Protein AF-A0A7S1GBG9-F1 (afdb_monomer)

Nearest PDB structures (foldseek):
  8snb-assembly1_8U  TM=2.883E-01  e=5.749E+00  Strongylocentrotus purpuratus

Radius of gyration: 25.0 Å; Cα contacts (8 Å, |Δi|>4): 68; chains: 1; bounding box: 70×41×66 Å

Structure (mmCIF, N/CA/C/O backbone):
data_AF-A0A7S1GBG9-F1
#
_entry.id   AF-A0A7S1GBG9-F1
#
loop_
_atom_site.group_PDB
_atom_site.id
_atom_site.type_symbol
_atom_site.label_atom_id
_atom_site.label_alt_id
_atom_site.label_comp_id
_atom_site.label_asym_id
_atom_site.label_entity_id
_atom_site.label_seq_id
_atom_site.pdbx_PDB_ins_code
_atom_site.Cartn_x
_atom_site.Cartn_y
_atom_site.Cartn_z
_atom_site.occupancy
_atom_site.B_iso_or_equiv
_atom_site.auth_seq_id
_atom_site.auth_comp_id
_atom_site.auth_asym_id
_atom_site.auth_atom_id
_atom_site.pdbx_PDB_model_num
ATOM 1 N N . MET A 1 1 ? 3.904 -5.678 -9.400 1.00 55.97 1 MET A N 1
ATOM 2 C CA . MET A 1 1 ? 4.725 -4.474 -9.114 1.00 55.97 1 MET A CA 1
ATOM 3 C C . MET A 1 1 ? 6.225 -4.699 -9.268 1.00 55.97 1 MET A C 1
ATOM 5 O O . MET A 1 1 ? 6.812 -4.024 -10.099 1.00 55.97 1 MET A O 1
ATOM 9 N N . SER A 1 2 ? 6.855 -5.637 -8.547 1.00 59.44 2 SER A N 1
ATOM 10 C CA . SER A 1 2 ? 8.322 -5.828 -8.600 1.00 59.44 2 SER A CA 1
ATOM 11 C C . SER A 1 2 ? 8.871 -6.060 -10.012 1.00 59.44 2 SER A C 1
ATOM 13 O O . SER A 1 2 ? 9.870 -5.456 -10.376 1.00 59.44 2 SER A O 1
ATOM 15 N N . LEU A 1 3 ? 8.159 -6.830 -10.841 1.00 61.12 3 LEU A N 1
ATOM 16 C CA . LEU A 1 3 ? 8.543 -7.060 -12.235 1.00 61.12 3 LEU A CA 1
ATOM 17 C C . LEU A 1 3 ? 8.530 -5.773 -13.079 1.00 61.12 3 LEU A C 1
ATOM 19 O O . LEU A 1 3 ? 9.387 -5.604 -13.934 1.00 61.12 3 LEU A O 1
ATOM 23 N N . ALA A 1 4 ? 7.593 -4.853 -12.827 1.00 59.84 4 ALA A N 1
ATOM 24 C CA . ALA A 1 4 ? 7.515 -3.586 -13.557 1.00 59.84 4 ALA A CA 1
ATOM 25 C C . ALA A 1 4 ? 8.636 -2.615 -13.170 1.00 59.84 4 ALA A C 1
ATOM 27 O O . ALA A 1 4 ? 9.129 -1.884 -14.025 1.00 59.84 4 ALA A O 1
ATOM 28 N N . LEU A 1 5 ? 9.082 -2.669 -11.910 1.00 57.78 5 LEU A N 1
ATOM 29 C CA . LEU A 1 5 ? 10.268 -1.960 -11.429 1.00 57.78 5 LEU A CA 1
ATOM 30 C C . LEU A 1 5 ? 11.561 -2.547 -12.013 1.00 57.78 5 LEU A C 1
ATOM 32 O O . LEU A 1 5 ? 12.445 -1.796 -12.406 1.00 57.78 5 LEU A O 1
ATOM 36 N N . GLU A 1 6 ? 11.668 -3.876 -12.089 1.00 59.53 6 GLU A N 1
ATOM 37 C CA . GLU A 1 6 ? 12.853 -4.566 -12.619 1.00 59.53 6 GLU A CA 1
ATOM 38 C C . GLU A 1 6 ? 12.999 -4.453 -14.143 1.00 59.53 6 GLU A C 1
ATOM 40 O O . GLU A 1 6 ? 14.116 -4.522 -14.649 1.00 59.53 6 GLU A O 1
ATOM 45 N N . GLN A 1 7 ? 11.888 -4.294 -14.865 1.00 57.00 7 GLN A N 1
ATOM 46 C CA . GLN A 1 7 ? 11.845 -4.182 -16.329 1.00 57.00 7 GLN A CA 1
ATOM 47 C C . GLN A 1 7 ? 11.770 -2.725 -16.822 1.00 57.00 7 GLN A C 1
ATOM 49 O O . GLN A 1 7 ? 11.640 -2.504 -18.022 1.00 57.00 7 GLN A O 1
ATOM 54 N N . GLU A 1 8 ? 11.805 -1.739 -15.916 1.00 60.59 8 GLU A N 1
ATOM 55 C CA . GLU A 1 8 ? 11.672 -0.308 -16.237 1.00 60.59 8 GLU A CA 1
ATOM 56 C C . GLU A 1 8 ? 10.458 0.010 -17.131 1.00 60.59 8 GLU A C 1
ATOM 58 O O . GLU A 1 8 ? 10.522 0.891 -17.991 1.00 60.59 8 GLU A O 1
ATOM 63 N N . PHE A 1 9 ? 9.323 -0.675 -16.934 1.00 57.19 9 PHE A N 1
ATOM 64 C CA . PHE A 1 9 ? 8.139 -0.478 -17.787 1.00 57.19 9 PHE A CA 1
ATOM 65 C C . PHE A 1 9 ? 7.585 0.966 -17.735 1.00 57.19 9 PHE A C 1
ATOM 67 O O . PHE A 1 9 ? 6.828 1.362 -18.616 1.00 57.19 9 PHE A O 1
ATOM 74 N N . GLY A 1 10 ? 8.018 1.789 -16.769 1.00 56.53 10 GLY A N 1
ATOM 75 C CA . GLY A 1 10 ? 7.712 3.221 -16.663 1.00 56.53 10 GLY A CA 1
ATOM 76 C C . GLY A 1 10 ? 8.825 4.184 -17.123 1.00 56.53 10 GLY A C 1
ATOM 77 O O . GLY A 1 10 ? 8.682 5.393 -16.903 1.00 56.53 10 GLY A O 1
ATOM 78 N N . GLY A 1 11 ? 9.917 3.687 -17.726 1.00 59.91 11 GLY A N 1
ATOM 79 C CA . GLY A 1 11 ? 11.101 4.458 -18.138 1.00 59.91 11 GLY A CA 1
ATOM 80 C C . GLY A 1 11 ? 12.110 4.737 -17.002 1.00 59.91 11 GLY A C 1
ATOM 81 O O . GLY A 1 11 ? 11.975 4.189 -15.908 1.00 59.91 11 GLY A O 1
ATOM 82 N N . PRO A 1 12 ? 13.101 5.631 -17.189 1.00 58.69 12 PRO A N 1
ATOM 83 C CA . PRO A 1 12 ? 14.163 5.892 -16.199 1.00 58.69 12 PRO A CA 1
ATOM 84 C C . PRO A 1 12 ? 13.669 6.465 -14.852 1.00 58.69 12 PRO A C 1
ATOM 86 O O . PRO A 1 12 ? 14.442 6.589 -13.905 1.00 58.69 12 PRO A O 1
ATOM 89 N N . SER A 1 13 ? 12.379 6.802 -14.737 1.00 62.03 13 SER A N 1
ATOM 90 C CA . SER A 1 13 ? 11.735 7.306 -13.513 1.00 62.03 13 SER A CA 1
ATOM 91 C C . SER A 1 13 ? 10.799 6.289 -12.844 1.00 62.03 13 SER A C 1
ATOM 93 O O . SER A 1 13 ? 10.025 6.659 -11.964 1.00 62.03 13 SER A O 1
ATOM 95 N N . THR A 1 14 ? 10.859 5.010 -13.231 1.00 68.19 14 THR A N 1
ATOM 96 C CA . THR A 1 14 ? 9.999 3.929 -12.702 1.00 68.19 14 THR A CA 1
ATOM 97 C C . THR A 1 14 ? 10.066 3.817 -11.168 1.00 68.19 14 THR A C 1
ATOM 99 O O . THR A 1 14 ? 9.046 3.587 -10.525 1.00 68.19 14 THR A O 1
ATOM 102 N N . ALA A 1 15 ? 11.237 4.054 -10.561 1.00 70.19 15 ALA A N 1
ATOM 103 C CA . ALA A 1 15 ? 11.396 4.063 -9.103 1.00 70.19 15 ALA A CA 1
ATOM 104 C C . ALA A 1 15 ? 10.677 5.247 -8.427 1.00 70.19 15 ALA A C 1
ATOM 106 O O . ALA A 1 15 ? 9.966 5.045 -7.449 1.00 70.19 15 ALA A O 1
ATOM 107 N N . ALA A 1 16 ? 10.794 6.457 -8.983 1.00 73.56 16 ALA A N 1
ATOM 108 C CA . ALA A 1 16 ? 10.135 7.651 -8.446 1.00 73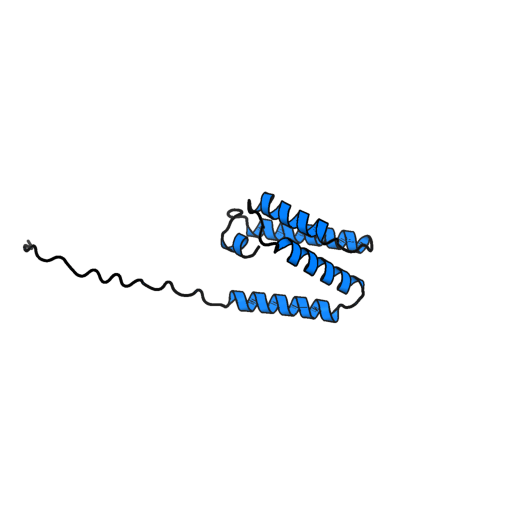.56 16 ALA A CA 1
ATOM 1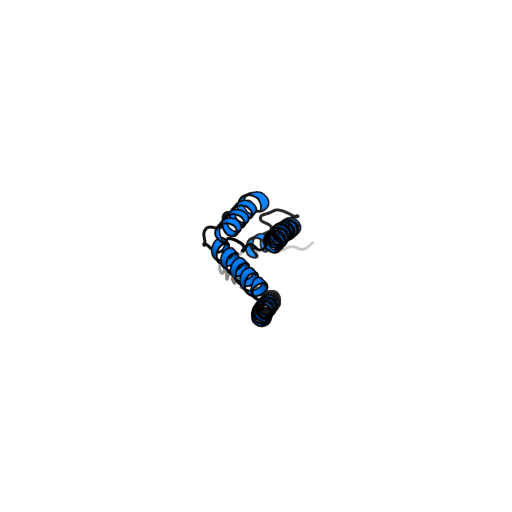09 C C . ALA A 1 16 ? 8.603 7.571 -8.570 1.00 73.56 16 ALA A C 1
ATOM 111 O O . ALA A 1 16 ? 7.884 7.979 -7.666 1.00 73.56 16 ALA A O 1
ATOM 112 N N . LYS A 1 17 ? 8.100 6.985 -9.664 1.00 73.81 17 LYS A N 1
ATOM 113 C CA . LYS A 1 17 ? 6.665 6.711 -9.849 1.00 73.81 17 LYS A CA 1
ATOM 114 C C . LYS A 1 17 ? 6.131 5.731 -8.806 1.00 73.81 17 LYS A C 1
ATOM 116 O O . LYS A 1 17 ? 5.031 5.905 -8.301 1.00 73.81 17 LYS A O 1
ATOM 121 N N . TYR A 1 18 ? 6.919 4.715 -8.458 1.00 74.88 18 TYR A N 1
ATOM 122 C CA . TYR A 1 18 ? 6.550 3.782 -7.397 1.00 74.88 18 TYR A CA 1
ATOM 123 C C . TYR A 1 18 ? 6.537 4.448 -6.016 1.00 74.88 18 TYR A C 1
ATOM 125 O O . TYR A 1 18 ? 5.623 4.187 -5.242 1.00 74.88 18 TYR A O 1
ATOM 133 N N . GLU A 1 19 ? 7.508 5.310 -5.703 1.00 77.81 19 GLU A N 1
ATOM 134 C CA . GLU A 1 19 ? 7.490 6.072 -4.445 1.00 77.81 19 GLU A CA 1
ATOM 135 C C . GLU A 1 19 ? 6.263 6.986 -4.364 1.00 77.81 19 GLU A C 1
ATOM 137 O O . GLU A 1 19 ? 5.550 6.940 -3.367 1.00 77.81 19 GLU A O 1
ATOM 142 N N . HIS A 1 20 ? 5.940 7.704 -5.444 1.00 79.88 20 HIS A N 1
ATOM 143 C CA . HIS A 1 20 ? 4.735 8.536 -5.514 1.00 79.88 20 HIS A CA 1
ATOM 144 C C . HIS A 1 20 ? 3.450 7.724 -5.304 1.00 79.88 20 HIS A C 1
ATOM 146 O O . HIS A 1 20 ? 2.566 8.133 -4.559 1.00 79.88 20 HIS A O 1
ATOM 152 N N . LEU A 1 21 ? 3.362 6.538 -5.912 1.00 82.75 21 LEU A N 1
ATOM 153 C CA . LEU A 1 21 ? 2.223 5.639 -5.734 1.00 82.75 21 LEU A CA 1
ATOM 154 C C . LEU A 1 21 ? 2.045 5.211 -4.270 1.00 82.75 21 LEU A C 1
ATOM 156 O O . LEU A 1 21 ? 0.923 5.102 -3.773 1.00 82.75 21 LEU A O 1
ATOM 160 N N . VAL A 1 22 ? 3.156 4.941 -3.581 1.00 83.31 22 VAL A N 1
ATOM 161 C CA . VAL A 1 22 ? 3.145 4.588 -2.159 1.00 83.31 22 VAL A CA 1
ATOM 162 C C . VAL A 1 22 ? 2.739 5.792 -1.310 1.00 83.31 22 VAL A C 1
ATOM 164 O O . VAL A 1 22 ? 1.926 5.624 -0.402 1.00 83.31 22 VAL A O 1
ATOM 167 N N . ASP A 1 23 ? 3.244 6.986 -1.612 1.00 83.56 23 ASP A N 1
ATOM 168 C CA . ASP A 1 23 ? 2.896 8.215 -0.891 1.00 83.56 23 ASP A CA 1
ATOM 169 C C . ASP A 1 23 ? 1.402 8.551 -1.018 1.00 83.56 23 ASP A C 1
ATOM 171 O O . ASP A 1 23 ? 0.748 8.808 -0.006 1.00 83.56 23 ASP A O 1
ATOM 175 N N . ASP A 1 24 ? 0.827 8.456 -2.219 1.00 84.75 24 ASP A N 1
ATOM 176 C CA . ASP A 1 24 ? -0.610 8.670 -2.445 1.00 84.75 24 ASP A CA 1
ATOM 177 C C . ASP A 1 24 ? -1.466 7.646 -1.685 1.00 84.75 24 ASP A C 1
ATOM 179 O O . ASP A 1 24 ? -2.489 7.980 -1.077 1.00 84.75 24 ASP A O 1
ATOM 183 N N . MET A 1 25 ? -1.025 6.385 -1.660 1.00 85.19 25 MET A N 1
ATOM 184 C CA . MET A 1 25 ? -1.690 5.339 -0.888 1.00 85.19 25 MET A CA 1
ATOM 185 C C . MET A 1 25 ? -1.636 5.636 0.617 1.00 85.19 25 MET A C 1
ATOM 187 O O . MET A 1 25 ? -2.643 5.487 1.312 1.00 85.19 25 MET A O 1
ATOM 191 N N . LEU A 1 26 ? -0.482 6.067 1.132 1.00 84.06 26 LEU A N 1
ATOM 192 C CA . LEU A 1 26 ? -0.313 6.445 2.537 1.00 84.06 26 LEU A CA 1
ATOM 193 C C . LEU A 1 26 ? -1.167 7.660 2.903 1.00 84.06 26 LEU A C 1
ATOM 195 O O . LEU A 1 26 ? -1.772 7.667 3.976 1.00 84.06 26 LEU A O 1
ATOM 199 N N . LEU A 1 27 ? -1.274 8.644 2.010 1.00 86.50 27 LEU A N 1
ATOM 200 C CA . LEU A 1 27 ? -2.145 9.799 2.197 1.00 86.50 27 LEU A CA 1
ATOM 201 C C . LEU A 1 27 ? -3.613 9.369 2.311 1.00 86.50 27 LEU A C 1
ATOM 203 O O . LEU A 1 27 ? -4.308 9.786 3.237 1.00 86.50 27 LEU A O 1
ATOM 207 N N . ASN A 1 28 ? -4.079 8.473 1.435 1.00 83.88 28 ASN A N 1
ATOM 208 C CA . ASN A 1 28 ? -5.432 7.921 1.530 1.00 83.88 28 ASN A CA 1
ATOM 209 C C . ASN A 1 28 ? -5.643 7.162 2.854 1.00 83.88 28 ASN A C 1
ATOM 211 O O . ASN A 1 28 ? -6.671 7.336 3.508 1.00 83.88 28 ASN A O 1
ATOM 215 N N . CYS A 1 29 ? -4.665 6.364 3.295 1.00 82.44 29 CYS A N 1
ATOM 216 C CA . CYS A 1 29 ? -4.712 5.703 4.601 1.00 82.44 29 CYS A CA 1
ATOM 217 C C . CYS A 1 29 ? -4.879 6.714 5.748 1.00 82.44 29 CYS A C 1
ATOM 219 O O . CYS A 1 29 ? -5.765 6.536 6.587 1.00 82.44 29 CYS A O 1
ATOM 221 N N . ASP A 1 30 ? -4.067 7.773 5.778 1.00 82.31 30 ASP A N 1
ATOM 222 C CA . ASP A 1 30 ? -4.118 8.799 6.827 1.00 82.31 30 ASP A CA 1
ATOM 223 C C . ASP A 1 30 ? -5.467 9.533 6.836 1.00 82.31 30 ASP A C 1
ATOM 225 O O . ASP A 1 30 ? -6.104 9.697 7.881 1.00 82.31 30 ASP A O 1
ATOM 229 N N . GLU A 1 31 ? -5.992 9.871 5.657 1.00 85.38 31 GLU A N 1
ATOM 230 C CA . GLU A 1 31 ? -7.311 10.482 5.538 1.00 85.38 31 GLU A CA 1
ATOM 231 C C . GLU A 1 31 ? -8.441 9.584 6.053 1.00 85.38 31 GLU A C 1
ATOM 233 O O . GLU A 1 31 ? -9.342 10.060 6.757 1.00 85.38 31 GLU A O 1
ATOM 238 N N . GLN A 1 32 ? -8.445 8.296 5.689 1.00 84.25 32 GLN A N 1
ATOM 239 C CA . GLN A 1 32 ? -9.466 7.364 6.177 1.00 84.25 32 GLN A CA 1
ATOM 240 C C . GLN A 1 32 ? -9.336 7.149 7.685 1.00 84.25 32 GLN A C 1
ATOM 242 O O . GLN A 1 32 ? -10.352 7.086 8.386 1.00 84.25 32 GLN A O 1
ATOM 247 N N . TRP A 1 33 ? -8.107 7.129 8.202 1.00 83.12 33 TRP A N 1
ATOM 248 C CA . TRP A 1 33 ? -7.831 7.001 9.627 1.00 83.12 33 TRP A CA 1
ATOM 249 C C . TRP A 1 33 ? -8.381 8.192 10.411 1.00 83.12 33 TRP A C 1
ATOM 251 O O . TRP A 1 33 ? -9.132 8.015 11.375 1.00 83.12 33 TRP A O 1
ATOM 261 N N . ALA A 1 34 ? -8.106 9.414 9.948 1.00 82.69 34 ALA A N 1
ATOM 262 C CA . ALA A 1 34 ? -8.648 10.642 10.527 1.00 82.69 34 ALA A CA 1
ATOM 263 C C . ALA A 1 34 ? -10.188 10.657 10.512 1.00 82.69 34 ALA A C 1
ATOM 265 O O . ALA A 1 34 ? -10.829 11.130 11.455 1.00 82.69 34 ALA A O 1
ATOM 266 N N . LYS A 1 35 ? -10.796 10.078 9.468 1.00 86.69 35 LYS A N 1
ATOM 267 C CA . LYS A 1 35 ? -12.253 9.924 9.318 1.00 86.69 35 LYS A CA 1
ATOM 268 C C . LYS A 1 35 ? -12.828 8.734 10.109 1.00 86.69 35 LYS A C 1
ATOM 270 O O . LYS A 1 35 ? -14.046 8.558 10.097 1.00 86.69 35 LYS A O 1
ATOM 275 N N . LYS A 1 36 ? -11.996 7.934 10.796 1.00 82.62 36 LYS A N 1
ATOM 276 C CA . LYS A 1 36 ? -12.361 6.665 11.465 1.00 82.62 36 LYS A CA 1
ATOM 277 C C . LYS A 1 36 ? -13.098 5.691 10.539 1.00 82.62 36 LYS A C 1
ATOM 279 O O . LYS A 1 36 ? -14.044 5.017 10.949 1.00 82.62 36 LYS A O 1
ATOM 284 N N . LYS A 1 37 ? -12.693 5.655 9.273 1.00 84.44 37 LYS A N 1
ATOM 285 C CA . LYS A 1 37 ? -13.237 4.764 8.248 1.00 84.44 37 LYS A CA 1
ATOM 286 C C . LYS A 1 37 ? -12.230 3.673 7.930 1.00 84.44 37 LYS A C 1
ATOM 288 O O . LYS A 1 37 ? -11.030 3.893 8.011 1.00 84.44 37 LYS A O 1
ATOM 293 N N . LEU A 1 38 ? -12.734 2.506 7.544 1.00 84.38 38 LEU A N 1
ATOM 294 C CA . LEU A 1 38 ? -11.907 1.432 7.007 1.00 84.38 38 LEU A CA 1
ATOM 295 C C . LEU A 1 38 ? -11.628 1.682 5.525 1.00 84.38 38 LEU A C 1
ATOM 297 O O . LEU A 1 38 ? -12.512 2.136 4.792 1.00 84.38 38 LEU A O 1
ATOM 301 N N . LEU A 1 39 ? -10.423 1.327 5.085 1.00 87.06 39 LEU A N 1
ATOM 302 C CA . LEU A 1 39 ? -10.096 1.258 3.664 1.00 87.06 39 LEU A CA 1
ATOM 303 C C . LEU A 1 39 ? -10.980 0.213 2.981 1.00 87.06 39 LEU A C 1
ATOM 305 O O . LEU A 1 39 ? -11.125 -0.904 3.478 1.00 87.06 39 LEU A O 1
ATOM 309 N N . GLN A 1 40 ? -11.573 0.589 1.851 1.00 88.06 40 GLN A N 1
ATOM 310 C CA . GLN A 1 40 ? -12.328 -0.337 1.013 1.00 88.06 40 GLN A CA 1
ATOM 311 C C . GLN A 1 40 ? -11.363 -1.003 0.019 1.00 88.06 40 GLN A C 1
ATOM 313 O O . GLN A 1 40 ? -10.699 -0.280 -0.732 1.00 88.06 40 GLN A O 1
ATOM 318 N N . PRO A 1 41 ? -11.255 -2.346 0.009 1.00 86.12 41 PRO A N 1
ATOM 319 C CA . PRO A 1 41 ? -10.387 -3.073 -0.918 1.00 86.12 41 PRO A CA 1
ATOM 320 C C . PRO A 1 41 ? -10.685 -2.759 -2.386 1.00 86.12 41 PRO A C 1
ATOM 322 O O . PRO A 1 41 ? -9.762 -2.650 -3.180 1.00 86.12 41 PRO A O 1
ATOM 325 N N . GLU A 1 42 ? -11.955 -2.562 -2.738 1.00 87.69 42 GLU A N 1
ATOM 326 C CA . GLU A 1 42 ? -12.415 -2.234 -4.090 1.00 87.69 42 GLU A CA 1
ATOM 327 C C . GLU A 1 42 ? -11.829 -0.912 -4.581 1.00 87.69 42 GLU A C 1
ATOM 329 O O . GLU A 1 42 ? -11.277 -0.846 -5.674 1.00 87.69 42 GLU A O 1
ATOM 334 N N . SER A 1 43 ? -11.863 0.125 -3.743 1.00 86.50 43 SER A N 1
ATOM 335 C CA . SER A 1 43 ? -11.286 1.426 -4.094 1.00 86.50 43 SER A CA 1
ATOM 336 C C . SER A 1 43 ? -9.761 1.375 -4.213 1.00 86.50 43 SER A C 1
ATOM 338 O O . SER A 1 43 ? -9.186 2.085 -5.032 1.00 86.50 43 SER A O 1
ATOM 340 N N . LEU A 1 44 ? -9.097 0.543 -3.405 1.00 86.38 44 LEU A N 1
ATOM 341 C CA . LEU A 1 44 ? -7.649 0.334 -3.498 1.00 86.38 44 LEU A CA 1
ATOM 342 C C . LEU A 1 44 ? -7.260 -0.472 -4.744 1.00 86.38 44 LEU A C 1
ATOM 344 O O . LEU A 1 44 ? -6.238 -0.182 -5.359 1.00 86.38 44 LEU A O 1
ATOM 348 N N . ASP A 1 45 ? -8.055 -1.470 -5.124 1.00 86.94 45 ASP A N 1
ATOM 349 C CA . ASP A 1 45 ? -7.826 -2.273 -6.327 1.00 86.94 45 ASP A CA 1
ATOM 350 C C . ASP A 1 45 ? -7.976 -1.432 -7.600 1.00 86.94 45 ASP A C 1
ATOM 352 O O . ASP A 1 45 ? -7.092 -1.457 -8.456 1.00 86.94 45 ASP A O 1
ATOM 356 N N . GLU A 1 46 ? -9.034 -0.618 -7.686 1.00 87.88 46 GLU A N 1
ATOM 357 C CA . GLU A 1 46 ? -9.219 0.349 -8.776 1.00 87.88 46 GLU A CA 1
ATOM 358 C C . GLU A 1 46 ? -8.044 1.331 -8.861 1.00 87.88 46 GLU A C 1
ATOM 360 O O . GLU A 1 46 ? -7.480 1.513 -9.939 1.00 87.88 46 GLU A O 1
ATOM 365 N N . PHE A 1 47 ? -7.601 1.878 -7.723 1.00 87.06 47 PHE A N 1
ATOM 366 C CA . PHE A 1 47 ? -6.430 2.756 -7.654 1.00 87.06 47 PHE A CA 1
ATOM 367 C C . PHE A 1 47 ? -5.153 2.080 -8.177 1.00 87.06 47 PHE A C 1
ATOM 369 O O . PHE A 1 47 ? -4.416 2.665 -8.970 1.00 87.06 47 PHE A O 1
ATOM 376 N N . PHE A 1 48 ? -4.883 0.832 -7.779 1.00 84.50 48 PHE A N 1
ATOM 377 C CA . PHE A 1 48 ? -3.705 0.109 -8.263 1.00 84.50 48 PHE A CA 1
ATOM 378 C C . PHE A 1 48 ? -3.789 -0.243 -9.747 1.00 84.50 48 PHE A C 1
ATOM 380 O O . PHE A 1 48 ? -2.760 -0.224 -10.425 1.00 84.50 48 PHE A O 1
ATOM 387 N N . MET A 1 49 ? -4.978 -0.573 -10.254 1.00 86.38 49 MET A N 1
ATOM 388 C CA . MET A 1 49 ? -5.181 -0.819 -11.681 1.00 86.38 49 MET A CA 1
ATOM 389 C C . MET A 1 49 ? -4.963 0.455 -12.502 1.00 86.38 49 MET A C 1
ATOM 391 O O . MET A 1 49 ? -4.225 0.408 -13.486 1.00 86.38 49 MET A O 1
ATOM 395 N N . GLU A 1 50 ? -5.521 1.587 -12.067 1.00 86.69 50 GLU A N 1
ATOM 396 C CA . GLU A 1 50 ? -5.356 2.882 -12.733 1.00 86.69 50 GLU A CA 1
ATOM 397 C C . GLU A 1 50 ? -3.894 3.340 -12.723 1.00 86.69 50 GLU A C 1
ATOM 399 O O . GLU A 1 50 ? -3.357 3.694 -13.769 1.00 86.69 50 GLU A O 1
ATOM 404 N N . ALA A 1 51 ? -3.207 3.255 -11.581 1.00 83.31 51 ALA A N 1
ATOM 405 C CA . ALA A 1 51 ? -1.793 3.613 -11.486 1.00 83.31 51 ALA A CA 1
ATOM 406 C C . ALA A 1 51 ? -0.900 2.735 -12.376 1.00 83.31 51 ALA A C 1
ATOM 408 O O . ALA A 1 51 ? 0.043 3.208 -13.008 1.00 83.31 51 ALA A O 1
ATOM 409 N N . MET A 1 52 ? -1.193 1.438 -12.461 1.00 80.81 52 MET A N 1
ATOM 410 C CA . MET A 1 52 ? -0.450 0.518 -13.325 1.00 80.81 52 MET A CA 1
ATOM 411 C C . MET A 1 52 ? -0.641 0.827 -14.805 1.00 80.81 52 MET A C 1
ATOM 413 O O . MET A 1 52 ? 0.326 0.795 -15.572 1.00 80.81 52 MET A O 1
ATOM 417 N N . GLU A 1 53 ? -1.866 1.160 -15.198 1.00 84.94 53 GLU A N 1
ATOM 418 C CA . GLU A 1 53 ? -2.189 1.517 -16.573 1.00 84.94 53 GLU A CA 1
ATOM 419 C C . GLU A 1 53 ? -1.639 2.904 -16.939 1.00 84.94 53 GLU A C 1
ATOM 421 O O . GLU A 1 53 ? -1.003 3.049 -17.980 1.00 84.94 53 GLU A O 1
ATOM 426 N N . SER A 1 54 ? -1.789 3.899 -16.065 1.00 82.38 54 SER A N 1
ATOM 427 C CA . SER A 1 54 ? -1.345 5.278 -16.295 1.00 82.38 54 SER A CA 1
ATOM 428 C C . SER A 1 54 ? 0.178 5.437 -16.215 1.00 82.38 54 SER A C 1
ATOM 430 O O . SER A 1 54 ? 0.806 5.965 -17.135 1.00 82.38 54 SER A O 1
ATOM 432 N N . ASP A 1 55 ? 0.809 4.961 -15.136 1.00 77.94 55 ASP A N 1
ATOM 433 C CA . ASP A 1 55 ? 2.212 5.286 -14.844 1.00 77.94 55 ASP A CA 1
ATOM 434 C C . ASP A 1 55 ? 3.205 4.270 -15.413 1.00 77.94 55 ASP A C 1
ATOM 436 O O . ASP A 1 55 ? 4.350 4.628 -15.738 1.00 77.94 55 ASP A O 1
ATOM 440 N N . PHE A 1 56 ? 2.772 3.013 -15.547 1.00 76.00 56 PHE A N 1
ATOM 441 C CA . PHE A 1 56 ? 3.595 1.883 -15.991 1.00 76.00 56 PHE A CA 1
ATOM 442 C C . PHE A 1 56 ? 3.126 1.277 -17.319 1.00 76.00 56 PHE A C 1
ATOM 444 O O . PHE A 1 56 ? 3.720 0.295 -17.768 1.00 76.00 56 PHE A O 1
ATOM 451 N N . ASN A 1 57 ? 2.068 1.824 -17.937 1.00 78.69 57 ASN A N 1
ATOM 452 C CA . ASN A 1 57 ? 1.473 1.335 -19.186 1.00 78.69 57 ASN A CA 1
ATOM 453 C C . ASN A 1 57 ? 1.272 -0.194 -19.190 1.00 78.69 57 ASN A C 1
ATOM 455 O O . ASN A 1 57 ? 1.506 -0.881 -20.187 1.00 78.69 57 ASN A O 1
ATOM 459 N N . THR A 1 58 ? 0.923 -0.737 -18.022 1.00 75.94 58 THR A N 1
ATOM 460 C CA . THR A 1 58 ? 0.856 -2.170 -17.751 1.00 75.94 58 THR A CA 1
ATOM 461 C C . THR A 1 58 ? -0.511 -2.499 -17.187 1.00 75.94 58 THR A C 1
ATOM 463 O O . THR A 1 58 ? -0.978 -1.868 -16.248 1.00 75.94 58 THR A O 1
ATOM 466 N N . ARG A 1 59 ? -1.143 -3.548 -17.711 1.00 77.62 59 ARG A N 1
ATOM 467 C CA . ARG A 1 59 ? -2.410 -4.040 -17.178 1.00 77.62 59 ARG A CA 1
ATOM 468 C C . ARG A 1 59 ? -2.173 -5.237 -16.266 1.00 77.62 59 ARG A C 1
ATOM 470 O O . ARG A 1 59 ? -1.628 -6.250 -16.703 1.00 77.62 59 ARG A O 1
ATOM 477 N N . ILE A 1 60 ? -2.610 -5.137 -15.014 1.00 75.00 60 ILE A N 1
ATOM 478 C CA . ILE A 1 60 ? -2.632 -6.273 -14.090 1.00 75.00 60 ILE A CA 1
ATOM 479 C C . ILE A 1 60 ? -3.888 -7.100 -14.391 1.00 75.00 60 ILE A C 1
ATOM 481 O O . ILE A 1 60 ? -5.003 -6.614 -14.243 1.00 75.00 60 ILE A O 1
ATOM 485 N N . ALA A 1 61 ? -3.714 -8.339 -14.853 1.00 75.81 61 ALA A N 1
ATOM 486 C CA . ALA A 1 61 ? -4.818 -9.244 -15.202 1.00 75.81 61 ALA A CA 1
ATOM 487 C C . ALA A 1 61 ? -4.806 -10.559 -14.401 1.00 75.81 61 ALA A C 1
ATOM 489 O O . ALA A 1 61 ? -5.672 -11.407 -14.589 1.00 75.81 61 ALA A O 1
ATOM 490 N N . ASP A 1 62 ? -3.826 -10.738 -13.513 1.00 78.62 62 ASP A N 1
ATOM 491 C CA . ASP A 1 62 ? -3.650 -11.938 -12.687 1.00 78.62 62 ASP A CA 1
ATOM 492 C C . ASP A 1 62 ? -4.387 -11.861 -11.337 1.00 78.62 62 ASP A C 1
ATOM 494 O O . ASP A 1 62 ? -4.313 -12.791 -10.537 1.00 78.62 62 ASP A O 1
ATOM 498 N N . GLY A 1 63 ? -5.092 -10.756 -11.070 1.00 77.69 63 GLY A N 1
ATOM 499 C CA . GLY A 1 63 ? -5.772 -10.505 -9.797 1.00 77.69 63 GLY A CA 1
ATOM 500 C C . GLY A 1 63 ? -4.829 -10.155 -8.639 1.00 77.69 63 GLY A C 1
ATOM 501 O O . GLY A 1 63 ? -5.269 -10.114 -7.489 1.00 77.69 63 GLY A O 1
ATOM 502 N N . SER A 1 64 ? -3.543 -9.895 -8.908 1.00 80.56 64 SER A N 1
ATOM 503 C CA . SER A 1 64 ? -2.578 -9.534 -7.861 1.00 80.56 64 SER A CA 1
ATOM 504 C C . SER A 1 64 ? -2.871 -8.176 -7.217 1.00 80.56 64 SER A C 1
ATOM 506 O O . SER A 1 64 ? -2.606 -8.009 -6.028 1.00 80.56 64 SER A O 1
ATOM 508 N N . SER A 1 65 ? -3.471 -7.235 -7.954 1.00 83.94 65 SER A N 1
ATOM 509 C CA . SER A 1 65 ? -3.918 -5.937 -7.426 1.00 83.94 65 SER A CA 1
ATOM 510 C C . SER A 1 65 ? -4.962 -6.114 -6.320 1.00 83.94 65 SER A C 1
ATOM 512 O O . SER A 1 65 ? -4.793 -5.581 -5.224 1.00 83.94 65 SER A O 1
ATOM 514 N N . TRP A 1 66 ? -5.952 -6.977 -6.554 1.00 85.06 66 TRP A N 1
ATOM 515 C CA . TRP A 1 66 ? -7.013 -7.280 -5.599 1.00 85.06 66 TRP A CA 1
ATOM 516 C C . TRP A 1 66 ? -6.477 -7.955 -4.333 1.00 85.06 66 TRP A C 1
ATOM 518 O O . TRP A 1 66 ? -6.871 -7.618 -3.215 1.00 85.06 66 TRP A O 1
ATOM 528 N N . ALA A 1 67 ? -5.543 -8.898 -4.493 1.00 83.00 67 ALA A N 1
ATOM 529 C CA . ALA A 1 67 ? -4.906 -9.569 -3.362 1.00 83.00 67 ALA A CA 1
ATOM 530 C C . ALA A 1 67 ? -4.156 -8.572 -2.463 1.00 83.00 67 ALA A C 1
ATOM 532 O O . ALA A 1 67 ? -4.342 -8.586 -1.245 1.00 83.00 67 ALA A O 1
ATOM 533 N N . ILE A 1 68 ? -3.379 -7.668 -3.069 1.00 84.38 68 ILE A N 1
ATOM 534 C CA . ILE A 1 68 ? -2.629 -6.624 -2.359 1.00 84.38 68 ILE A CA 1
ATOM 535 C C . ILE A 1 68 ? -3.583 -5.635 -1.679 1.00 84.38 68 ILE A C 1
ATOM 537 O O . ILE A 1 68 ? -3.407 -5.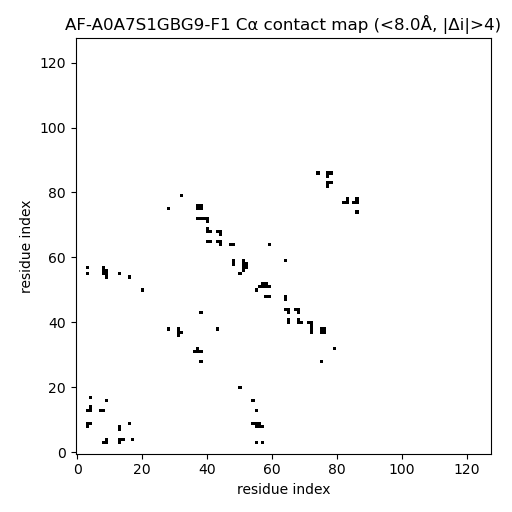323 -0.502 1.00 84.38 68 ILE A O 1
ATOM 541 N N . ALA A 1 69 ? -4.623 -5.178 -2.380 1.00 86.25 69 ALA A N 1
ATOM 542 C CA . ALA A 1 69 ? -5.621 -4.260 -1.836 1.00 86.25 69 ALA A CA 1
ATOM 543 C C . ALA A 1 69 ? -6.301 -4.828 -0.580 1.00 86.25 69 ALA A C 1
ATOM 545 O O . ALA A 1 69 ? -6.442 -4.137 0.432 1.00 86.25 69 ALA A O 1
ATOM 546 N N . LYS A 1 70 ? -6.660 -6.116 -0.613 1.00 87.50 70 LYS A N 1
ATOM 547 C CA . LYS A 1 70 ? -7.257 -6.813 0.529 1.00 87.50 70 LYS A CA 1
ATOM 548 C C . LYS A 1 70 ? -6.288 -6.942 1.702 1.00 87.50 70 LYS A C 1
ATOM 550 O O . LYS A 1 70 ? -6.690 -6.766 2.849 1.00 87.50 70 LYS A O 1
ATOM 555 N N . GLU A 1 71 ? -5.025 -7.249 1.433 1.00 83.88 71 GLU A N 1
ATOM 556 C CA . GLU A 1 71 ? -4.001 -7.380 2.470 1.00 83.88 71 GLU A CA 1
ATOM 557 C C . GLU A 1 71 ? -3.746 -6.043 3.182 1.00 83.88 71 GLU A C 1
ATOM 559 O O . GLU A 1 71 ? -3.740 -5.988 4.411 1.00 83.88 71 GLU A 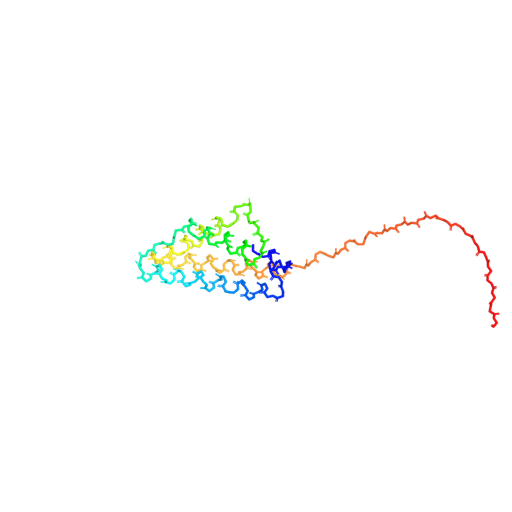O 1
ATOM 564 N N . ILE A 1 72 ? -3.662 -4.945 2.426 1.00 84.81 72 ILE A N 1
ATOM 565 C CA . ILE A 1 72 ? -3.500 -3.591 2.974 1.00 84.81 72 ILE A CA 1
ATOM 566 C C . ILE A 1 72 ? -4.721 -3.185 3.806 1.00 84.81 72 ILE A C 1
ATOM 568 O O . ILE A 1 72 ? -4.562 -2.701 4.928 1.00 84.81 72 ILE A O 1
ATOM 572 N N . ALA A 1 73 ? -5.935 -3.421 3.302 1.00 86.75 73 ALA A N 1
ATOM 573 C CA . ALA A 1 73 ? -7.163 -3.125 4.036 1.00 86.75 73 ALA A CA 1
ATOM 574 C C . ALA A 1 73 ? -7.258 -3.915 5.355 1.00 86.75 73 ALA A C 1
ATOM 576 O O . ALA A 1 73 ? -7.646 -3.356 6.383 1.00 86.75 73 ALA A O 1
ATOM 577 N N . ASN A 1 74 ? -6.846 -5.187 5.356 1.00 84.88 74 ASN A N 1
ATOM 578 C CA . ASN A 1 74 ? -6.808 -6.016 6.562 1.00 84.88 74 ASN A CA 1
ATOM 579 C C . ASN A 1 74 ? -5.785 -5.502 7.583 1.00 84.88 74 ASN A C 1
ATOM 581 O O . ASN A 1 74 ? -6.125 -5.369 8.758 1.00 84.88 74 ASN A O 1
ATOM 585 N N . CYS A 1 75 ? -4.566 -5.168 7.149 1.00 82.56 75 CYS A N 1
ATOM 586 C CA . CYS A 1 75 ? -3.545 -4.571 8.017 1.00 82.56 75 CYS A CA 1
ATOM 587 C C . CYS A 1 75 ? -4.028 -3.245 8.618 1.00 82.56 75 CYS A C 1
ATOM 589 O O . CYS A 1 75 ? -3.853 -2.991 9.807 1.00 82.56 75 CYS A O 1
ATOM 591 N N . PHE A 1 76 ? -4.689 -2.410 7.816 1.00 83.75 76 PHE A N 1
ATOM 592 C CA . PHE A 1 76 ? -5.248 -1.145 8.278 1.00 83.75 76 PHE A CA 1
ATOM 593 C C . PHE A 1 76 ? -6.356 -1.344 9.321 1.00 83.75 76 PHE A C 1
ATOM 595 O O . PHE A 1 76 ? -6.368 -0.667 10.350 1.00 83.75 76 PHE A O 1
ATOM 602 N N . ALA A 1 77 ? -7.260 -2.301 9.095 1.00 84.31 77 ALA A N 1
ATOM 603 C CA . ALA A 1 77 ? -8.297 -2.656 10.058 1.00 84.31 77 ALA A CA 1
ATOM 604 C C . ALA A 1 77 ? -7.696 -3.202 11.365 1.00 84.31 77 ALA A C 1
ATOM 606 O O . ALA A 1 77 ? -8.087 -2.760 12.444 1.00 84.31 77 ALA A O 1
ATOM 607 N N . ALA A 1 78 ? -6.710 -4.100 11.286 1.00 81.12 78 ALA A N 1
ATOM 608 C CA . ALA A 1 78 ? -6.019 -4.648 12.456 1.00 81.12 78 ALA A CA 1
ATOM 609 C C . ALA A 1 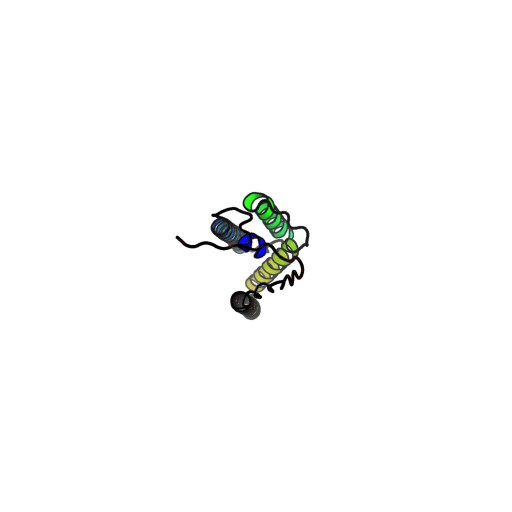78 ? -5.328 -3.548 13.283 1.00 81.12 78 ALA A C 1
ATOM 611 O O . ALA A 1 78 ? -5.495 -3.491 14.504 1.00 81.12 78 ALA A O 1
ATOM 612 N N . CYS A 1 79 ? -4.659 -2.596 12.621 1.00 81.00 79 CYS A N 1
ATOM 613 C CA . CYS A 1 79 ? -4.126 -1.395 13.266 1.00 81.00 79 CYS A CA 1
ATOM 614 C C . CYS A 1 79 ? -5.221 -0.575 13.961 1.00 81.00 79 CYS A C 1
ATOM 616 O O . CYS A 1 79 ? -5.039 -0.161 15.107 1.00 81.00 79 CYS A O 1
ATOM 618 N N . ALA A 1 80 ? -6.361 -0.350 13.299 1.00 77.62 80 ALA A N 1
ATOM 619 C CA . ALA A 1 80 ? -7.477 0.427 13.847 1.00 77.62 80 ALA A CA 1
ATOM 620 C C . ALA A 1 80 ? -8.115 -0.230 15.082 1.00 77.62 80 ALA A C 1
ATOM 622 O O . ALA A 1 80 ? -8.605 0.471 15.970 1.00 77.62 80 ALA A O 1
ATOM 623 N N . HIS A 1 81 ? -8.080 -1.561 15.161 1.00 78.38 81 HIS A N 1
ATOM 624 C CA . HIS A 1 81 ? -8.595 -2.337 16.290 1.00 78.38 81 HIS A CA 1
ATOM 625 C C . HIS A 1 81 ? -7.602 -2.490 17.456 1.00 78.38 81 HIS A C 1
ATOM 627 O O . HIS A 1 81 ? -8.003 -2.933 18.531 1.00 78.38 81 HIS A O 1
ATOM 633 N N . GLY A 1 82 ? -6.347 -2.057 17.290 1.00 70.19 82 GLY A N 1
ATOM 634 C CA . GLY A 1 82 ? -5.312 -2.137 18.325 1.00 70.19 82 GLY A CA 1
ATOM 635 C C . GLY A 1 82 ? -4.497 -3.434 18.311 1.00 70.19 82 GLY A C 1
ATOM 636 O O . GLY A 1 82 ? -3.614 -3.592 19.156 1.00 70.19 82 GLY A O 1
ATOM 637 N N . ASP A 1 83 ? -4.710 -4.313 17.327 1.00 68.81 83 ASP A N 1
ATOM 638 C CA . ASP A 1 83 ? -3.920 -5.532 17.102 1.00 68.81 83 ASP A CA 1
ATOM 639 C C . ASP A 1 83 ? -2.615 -5.204 16.353 1.00 68.81 83 ASP A C 1
ATOM 641 O O . ASP A 1 83 ? -2.317 -5.646 15.238 1.00 68.81 83 ASP A O 1
ATOM 645 N N . LEU A 1 84 ? -1.803 -4.366 17.000 1.00 69.19 84 LEU A N 1
ATOM 646 C CA . LEU A 1 84 ? -0.514 -3.914 16.480 1.00 69.19 84 LEU A CA 1
ATOM 647 C C . LEU A 1 84 ? 0.535 -5.033 16.485 1.00 69.19 84 LEU A C 1
ATOM 649 O O . LEU A 1 84 ? 1.471 -4.986 15.693 1.00 69.19 84 LEU A O 1
ATOM 653 N N . ALA A 1 85 ? 0.397 -6.038 17.356 1.00 68.56 85 ALA A N 1
ATOM 654 C CA . ALA A 1 85 ? 1.368 -7.126 17.480 1.00 68.56 85 ALA A CA 1
ATOM 655 C C . ALA A 1 85 ? 1.426 -7.995 16.211 1.00 68.56 85 ALA A C 1
ATOM 657 O O . ALA A 1 85 ? 2.515 -8.227 15.681 1.00 68.56 85 ALA A O 1
ATOM 658 N N . ASP A 1 86 ? 0.266 -8.400 15.691 1.00 65.75 86 ASP A N 1
ATOM 659 C CA . ASP A 1 86 ? 0.167 -9.228 14.486 1.00 65.75 86 ASP A CA 1
ATOM 660 C C . ASP A 1 86 ? 0.527 -8.435 13.228 1.00 65.75 86 ASP A C 1
ATOM 662 O O . ASP A 1 86 ? 1.296 -8.906 12.389 1.00 65.75 86 ASP A O 1
ATOM 666 N N . THR A 1 87 ? 0.083 -7.178 13.142 1.00 65.62 87 THR A N 1
ATOM 667 C CA . THR A 1 87 ? 0.425 -6.309 12.007 1.00 65.62 87 THR A CA 1
ATOM 668 C C . THR A 1 87 ? 1.934 -6.060 11.928 1.00 65.62 87 THR A C 1
ATOM 670 O O . THR A 1 87 ? 2.537 -6.115 10.855 1.00 65.62 87 THR A O 1
ATOM 673 N N . HIS A 1 88 ? 2.586 -5.844 13.072 1.00 71.25 88 HIS A N 1
ATOM 67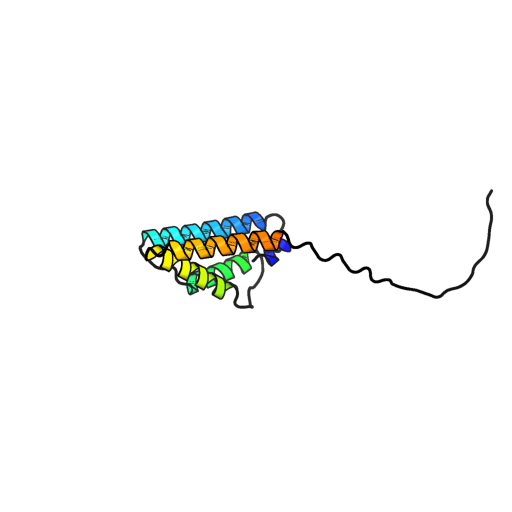4 C CA . HIS A 1 88 ? 4.028 -5.621 13.119 1.00 71.25 88 HIS A CA 1
ATOM 675 C C . HIS A 1 88 ? 4.821 -6.897 12.789 1.00 71.25 88 HIS A C 1
ATOM 677 O O . HIS A 1 88 ? 5.870 -6.813 12.146 1.00 71.25 88 HIS A O 1
ATOM 683 N N . ALA A 1 89 ? 4.313 -8.077 13.164 1.00 72.25 89 ALA A N 1
ATOM 684 C CA . ALA A 1 89 ? 4.889 -9.360 12.765 1.00 72.25 89 ALA A CA 1
ATOM 685 C C . ALA A 1 89 ? 4.790 -9.584 11.246 1.00 72.25 89 ALA A C 1
ATOM 687 O O . ALA A 1 89 ? 5.803 -9.909 10.625 1.00 72.25 89 ALA A O 1
ATOM 688 N N . MET A 1 90 ? 3.627 -9.311 10.640 1.00 69.00 90 MET A N 1
ATOM 689 C CA . MET A 1 90 ? 3.424 -9.408 9.186 1.00 69.00 90 MET A CA 1
ATOM 690 C C . MET A 1 90 ? 4.357 -8.471 8.409 1.00 69.00 90 MET A C 1
ATOM 692 O O . MET A 1 90 ? 5.018 -8.898 7.462 1.00 69.00 90 MET A O 1
ATOM 696 N N . ILE A 1 91 ? 4.489 -7.209 8.836 1.00 73.75 91 ILE A N 1
ATOM 697 C CA . ILE A 1 91 ? 5.411 -6.246 8.205 1.00 73.75 91 ILE A CA 1
ATOM 698 C C . ILE A 1 91 ? 6.858 -6.737 8.310 1.00 73.75 91 ILE A C 1
ATOM 700 O O . ILE A 1 91 ? 7.619 -6.673 7.343 1.00 73.75 91 ILE A O 1
ATOM 704 N N . LYS A 1 92 ? 7.253 -7.252 9.478 1.00 74.69 92 LYS A N 1
ATOM 705 C CA . LYS A 1 92 ? 8.610 -7.753 9.709 1.00 74.69 92 LYS A CA 1
ATOM 706 C C . LYS A 1 92 ? 8.928 -8.969 8.838 1.00 74.69 92 LYS A C 1
ATOM 708 O O . LYS A 1 92 ? 10.032 -9.055 8.302 1.00 74.69 92 LYS A O 1
ATOM 713 N N . GLU A 1 93 ? 7.975 -9.880 8.673 1.00 75.00 93 GLU A N 1
ATOM 714 C CA . GLU A 1 93 ? 8.115 -11.048 7.803 1.00 75.00 93 GLU A CA 1
ATOM 715 C C . GLU A 1 93 ? 8.182 -10.645 6.322 1.00 75.00 93 GLU A C 1
ATOM 717 O O . GLU A 1 93 ? 9.067 -11.106 5.600 1.00 75.00 93 GLU A O 1
ATOM 722 N N . ALA A 1 94 ? 7.347 -9.696 5.887 1.00 70.12 94 ALA A N 1
ATOM 723 C CA . ALA A 1 94 ? 7.378 -9.153 4.529 1.00 70.12 94 ALA A CA 1
ATOM 724 C C . ALA A 1 94 ? 8.711 -8.451 4.201 1.00 70.12 94 ALA A C 1
ATOM 726 O O . ALA A 1 94 ? 9.265 -8.630 3.111 1.00 70.12 94 ALA A O 1
ATOM 727 N N . LEU A 1 95 ? 9.272 -7.690 5.149 1.00 72.50 95 LEU A N 1
ATOM 728 C CA . LEU A 1 95 ? 10.595 -7.069 5.009 1.00 72.50 95 LEU A CA 1
ATOM 729 C C . LEU A 1 95 ? 11.711 -8.119 4.937 1.00 72.50 95 LEU A C 1
ATOM 731 O O . LEU A 1 95 ? 12.588 -8.025 4.077 1.00 72.50 95 LEU A O 1
ATOM 735 N N . ALA A 1 96 ? 11.658 -9.151 5.783 1.00 71.62 96 ALA A N 1
ATOM 736 C CA . ALA A 1 96 ? 12.625 -10.247 5.757 1.00 71.62 96 ALA A CA 1
ATOM 737 C C . ALA A 1 96 ? 12.565 -11.040 4.438 1.00 71.62 96 ALA A C 1
ATOM 739 O O . ALA A 1 96 ? 13.604 -11.375 3.866 1.00 71.62 96 ALA A O 1
ATOM 740 N N . ALA A 1 97 ? 11.362 -11.290 3.912 1.00 70.50 97 ALA A N 1
ATOM 741 C CA . ALA A 1 97 ? 11.161 -11.949 2.625 1.00 70.50 97 ALA A CA 1
ATOM 742 C C . ALA A 1 97 ? 11.711 -11.118 1.453 1.00 70.50 97 ALA A C 1
ATOM 744 O O . ALA A 1 97 ? 12.346 -11.675 0.552 1.00 70.50 97 ALA A O 1
ATOM 745 N N . LYS A 1 98 ? 11.535 -9.787 1.480 1.00 66.00 98 LYS A N 1
ATOM 746 C CA . LYS A 1 98 ? 12.130 -8.876 0.487 1.00 66.00 98 LYS A CA 1
ATOM 747 C C . LYS A 1 98 ? 13.660 -8.902 0.520 1.00 66.00 98 LYS A C 1
ATOM 749 O O . LYS A 1 98 ? 14.284 -9.033 -0.534 1.00 66.00 98 LYS A O 1
ATOM 754 N N . GLU A 1 99 ? 14.268 -8.843 1.702 1.00 63.66 99 GLU A N 1
ATOM 755 C CA . GLU A 1 99 ? 15.729 -8.907 1.849 1.00 63.66 99 GLU A CA 1
ATOM 756 C C . GLU A 1 99 ? 16.302 -10.262 1.401 1.00 63.66 99 GLU A C 1
ATOM 758 O O . GLU A 1 99 ? 17.329 -10.316 0.713 1.00 63.66 99 GLU A O 1
ATOM 763 N N . ALA A 1 100 ? 15.602 -11.361 1.700 1.00 62.69 100 ALA A N 1
ATOM 764 C CA . ALA A 1 100 ? 15.974 -12.701 1.251 1.00 62.69 100 ALA A CA 1
ATOM 765 C C . ALA A 1 100 ? 15.842 -12.877 -0.274 1.00 62.69 100 ALA A C 1
ATOM 767 O O . ALA A 1 100 ? 16.670 -13.547 -0.894 1.00 62.69 100 ALA A O 1
ATOM 768 N N . ALA A 1 101 ? 14.831 -12.267 -0.902 1.00 61.06 101 ALA A N 1
ATOM 769 C CA . ALA A 1 101 ? 14.664 -12.283 -2.355 1.00 61.06 101 ALA A CA 1
ATOM 770 C C . ALA A 1 101 ? 15.769 -11.489 -3.073 1.00 61.06 101 ALA A C 1
ATOM 772 O O . ALA A 1 101 ? 16.264 -11.932 -4.109 1.00 61.06 101 ALA A O 1
ATOM 773 N N . ARG A 1 102 ? 16.218 -10.374 -2.485 1.00 57.25 102 ARG A N 1
ATOM 774 C CA . ARG A 1 102 ? 17.297 -9.524 -3.013 1.00 57.25 102 ARG A CA 1
ATOM 775 C C . ARG A 1 102 ? 18.672 -10.208 -3.006 1.00 57.25 102 ARG A C 1
ATOM 777 O O . ARG A 1 102 ? 19.528 -9.873 -3.819 1.00 57.25 102 ARG A O 1
ATOM 784 N N . HIS A 1 103 ? 18.865 -11.191 -2.125 1.00 52.91 103 HIS A N 1
ATOM 785 C CA . HIS A 1 103 ? 20.099 -11.976 -2.003 1.00 52.91 103 HIS A CA 1
ATOM 786 C C . HIS A 1 103 ? 20.122 -13.259 -2.844 1.00 52.91 103 HIS A C 1
ATOM 788 O O . HIS A 1 103 ? 21.132 -13.966 -2.834 1.00 52.91 103 HIS A O 1
ATOM 794 N N . LYS A 1 104 ? 19.055 -13.590 -3.588 1.00 47.69 104 LYS A N 1
ATOM 795 C CA . LYS A 1 104 ? 19.091 -14.757 -4.479 1.00 47.69 104 LYS A CA 1
ATOM 796 C C . LYS A 1 104 ? 20.012 -14.460 -5.672 1.00 47.69 104 LYS A C 1
ATOM 798 O O . LYS A 1 104 ? 19.712 -13.563 -6.461 1.00 47.69 104 LYS A O 1
ATOM 803 N N . PRO A 1 105 ? 21.132 -15.188 -5.834 1.00 46.50 105 PRO A N 1
ATOM 804 C CA . PRO A 1 105 ? 22.036 -14.969 -6.952 1.00 46.50 105 PRO A CA 1
ATOM 805 C C . PRO A 1 105 ? 21.310 -15.284 -8.263 1.00 46.50 105 PRO A C 1
ATOM 807 O O . PRO A 1 105 ? 20.699 -16.347 -8.401 1.00 46.50 105 PRO A O 1
ATOM 810 N N . LYS A 1 106 ? 21.384 -14.360 -9.232 1.00 48.25 106 LYS A N 1
ATOM 811 C CA . LYS A 1 106 ? 20.871 -14.577 -10.591 1.00 48.25 106 LYS A CA 1
ATOM 812 C C . LYS A 1 106 ? 21.461 -15.888 -11.138 1.00 48.25 106 LYS A C 1
ATOM 814 O O . LYS A 1 106 ? 22.688 -16.041 -11.107 1.00 48.25 106 LYS A O 1
ATOM 819 N N . PRO A 1 107 ? 20.640 -16.837 -11.628 1.00 45.28 107 PRO A N 1
ATOM 820 C CA . PRO A 1 107 ? 21.162 -18.038 -12.261 1.00 45.28 107 PRO A CA 1
ATOM 821 C C . PRO A 1 107 ? 22.019 -17.617 -13.458 1.00 45.28 107 PRO A C 1
ATOM 823 O O . PRO A 1 107 ? 21.569 -16.869 -14.326 1.00 45.28 107 PRO A O 1
ATOM 826 N N . LYS A 1 108 ? 23.286 -18.052 -13.470 1.00 45.53 108 LYS A N 1
ATOM 827 C CA . LYS A 1 108 ? 24.200 -17.807 -14.591 1.00 45.53 108 LYS A CA 1
ATOM 828 C C . LYS A 1 108 ? 23.548 -18.336 -15.876 1.00 45.53 108 LYS A C 1
ATOM 830 O O . LYS A 1 108 ? 23.029 -19.456 -15.843 1.00 45.53 108 LYS A O 1
ATOM 835 N N . PRO A 1 109 ? 23.586 -17.593 -16.996 1.00 45.44 109 PRO A N 1
ATOM 836 C CA . PRO A 1 109 ? 23.128 -18.127 -18.269 1.00 45.44 109 PRO A CA 1
ATOM 837 C C . PRO A 1 109 ? 23.930 -19.396 -18.572 1.00 45.44 109 PRO A C 1
ATOM 839 O O . PRO A 1 109 ? 25.164 -19.380 -18.581 1.00 45.44 109 PRO A O 1
ATOM 842 N N . ARG A 1 110 ? 23.220 -20.514 -18.755 1.00 45.34 110 ARG A N 1
ATOM 843 C CA . ARG A 1 110 ? 23.793 -21.750 -19.290 1.00 45.34 110 ARG A CA 1
ATOM 844 C C . ARG A 1 110 ? 24.389 -21.403 -20.652 1.00 45.34 110 ARG A C 1
ATOM 846 O O . ARG A 1 110 ? 23.652 -21.021 -21.555 1.00 45.34 110 ARG A O 1
ATOM 853 N N . ARG A 1 111 ? 25.714 -21.512 -20.777 1.00 43.56 111 ARG A N 1
ATOM 854 C CA . ARG A 1 111 ? 26.373 -21.584 -22.081 1.00 43.56 111 ARG A CA 1
ATOM 855 C C . ARG A 1 111 ? 25.749 -22.765 -22.814 1.00 43.56 111 ARG A C 1
ATOM 857 O O . ARG A 1 111 ? 25.801 -23.888 -22.317 1.00 43.56 111 ARG A O 1
ATOM 864 N N . VAL A 1 112 ? 25.080 -22.480 -23.921 1.00 45.72 112 VAL A N 1
ATOM 865 C CA . VAL A 1 112 ? 24.786 -23.496 -24.920 1.00 45.72 112 VAL A CA 1
ATOM 866 C C . VAL A 1 112 ? 26.131 -23.724 -25.597 1.00 45.72 112 VAL A C 1
ATOM 868 O O . VAL A 1 112 ? 26.625 -22.839 -26.292 1.00 45.72 112 VAL A O 1
ATOM 871 N N . ASP A 1 113 ? 26.778 -24.834 -25.254 1.00 48.16 113 ASP A N 1
ATOM 872 C CA . ASP A 1 113 ? 27.875 -25.392 -26.039 1.00 48.16 113 ASP A CA 1
ATOM 873 C C . ASP A 1 113 ? 27.269 -25.723 -27.406 1.00 48.16 113 ASP A C 1
ATOM 875 O O . ASP A 1 113 ? 26.522 -26.690 -27.550 1.00 48.16 113 ASP A O 1
ATOM 879 N N . SER A 1 114 ? 27.473 -24.821 -28.365 1.00 42.31 114 SER A N 1
ATOM 880 C CA . SER A 1 114 ? 27.223 -25.103 -29.771 1.00 42.31 114 SER A CA 1
ATOM 881 C C . SER A 1 114 ? 28.475 -25.810 -30.266 1.00 42.31 114 SER A C 1
ATOM 883 O O . SER A 1 114 ? 29.438 -25.174 -30.685 1.00 42.31 114 SER A O 1
ATOM 885 N N . ASP A 1 115 ? 28.468 -27.122 -30.068 1.00 47.94 115 ASP A N 1
ATOM 886 C CA . ASP A 1 115 ? 29.362 -28.077 -30.705 1.00 47.94 115 ASP A CA 1
ATOM 887 C C . ASP A 1 115 ? 28.978 -28.099 -32.193 1.00 47.94 115 ASP A C 1
ATOM 889 O O . ASP A 1 115 ? 28.010 -28.745 -32.593 1.00 47.94 115 ASP A O 1
ATOM 893 N N . ASP A 1 116 ? 29.637 -27.246 -32.977 1.00 45.97 116 ASP A N 1
ATOM 894 C CA . ASP A 1 116 ? 29.515 -27.186 -34.435 1.00 45.97 116 ASP A CA 1
ATOM 895 C C . ASP A 1 116 ? 30.765 -27.872 -35.008 1.00 45.97 116 ASP A C 1
ATOM 897 O O . ASP A 1 116 ? 31.783 -27.239 -35.300 1.00 45.97 116 ASP A O 1
ATOM 901 N N . GLU A 1 117 ? 30.721 -29.207 -35.043 1.00 49.66 117 GLU A N 1
ATOM 902 C CA . GLU A 1 117 ? 31.566 -30.004 -35.931 1.00 49.66 117 GLU A CA 1
ATOM 903 C C . GLU A 1 117 ? 31.010 -29.892 -37.360 1.00 49.66 117 GLU A C 1
ATOM 905 O O . GLU A 1 117 ? 29.859 -30.265 -37.587 1.00 49.66 117 GLU A O 1
ATOM 910 N N . ASP A 1 118 ? 31.823 -29.392 -38.300 1.00 43.41 118 ASP A N 1
ATOM 911 C CA . ASP A 1 118 ? 32.108 -29.984 -39.628 1.00 43.41 118 ASP A CA 1
ATOM 912 C C . ASP A 1 118 ? 32.503 -28.905 -40.665 1.00 43.41 118 ASP A C 1
ATOM 914 O O . ASP A 1 118 ? 31.778 -27.931 -40.877 1.00 43.41 118 ASP A O 1
ATOM 918 N N . GLY A 1 119 ? 33.648 -29.077 -41.345 1.00 39.12 119 GLY A N 1
ATOM 919 C CA . GLY A 1 119 ? 33.999 -28.256 -42.517 1.00 39.12 119 GLY A CA 1
ATOM 920 C C . GLY A 1 119 ? 35.491 -28.035 -42.794 1.00 39.12 119 GLY A C 1
ATOM 921 O O . GLY A 1 119 ? 36.031 -26.970 -42.511 1.00 39.12 119 GLY A O 1
ATOM 922 N N . GLU A 1 120 ? 36.122 -29.041 -43.395 1.00 41.00 120 GLU A N 1
ATOM 923 C CA . GLU A 1 120 ? 37.511 -29.156 -43.869 1.00 41.00 120 GLU A CA 1
ATOM 924 C C . GLU A 1 120 ? 38.045 -28.059 -44.838 1.00 41.00 120 GLU A C 1
ATOM 926 O O . GLU A 1 120 ? 37.342 -27.560 -45.712 1.00 41.00 120 GLU A O 1
ATOM 931 N N . ASP A 1 121 ? 39.360 -27.826 -44.700 1.00 42.28 121 ASP A N 1
ATOM 932 C CA . ASP A 1 121 ? 40.424 -27.578 -45.698 1.00 42.28 121 ASP A CA 1
ATOM 933 C C . ASP A 1 121 ? 40.480 -26.353 -46.649 1.00 42.28 121 ASP A C 1
ATOM 935 O O . ASP A 1 121 ? 39.606 -26.076 -47.468 1.00 42.28 121 ASP A O 1
ATOM 939 N N . GLY A 1 122 ? 41.648 -25.683 -46.637 1.00 42.78 122 GLY A N 1
ATOM 940 C CA . GLY A 1 122 ? 42.019 -24.609 -47.570 1.00 42.78 122 GLY A CA 1
ATOM 941 C C . GLY A 1 122 ? 43.354 -23.915 -47.249 1.00 42.78 122 GLY A C 1
ATOM 942 O O . GLY A 1 122 ? 43.384 -22.870 -46.608 1.00 42.78 122 GLY A O 1
ATOM 943 N N . ALA A 1 123 ? 44.459 -24.506 -47.705 1.00 48.16 123 ALA A N 1
ATOM 944 C CA . ALA A 1 123 ? 45.861 -24.164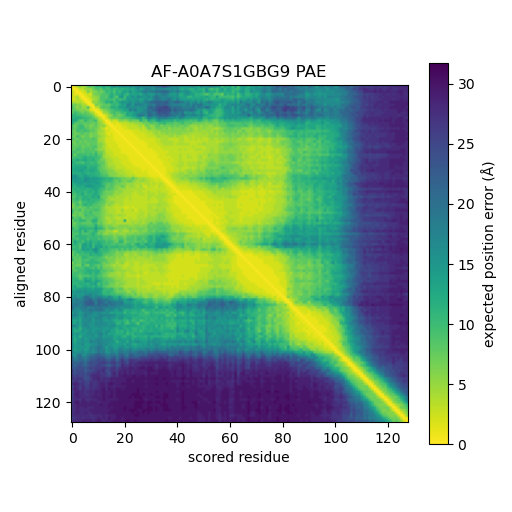 -47.437 1.00 48.16 123 ALA A CA 1
ATOM 945 C C . ALA A 1 123 ? 46.411 -22.816 -47.985 1.00 48.16 123 ALA A C 1
ATOM 947 O O . ALA A 1 123 ? 45.999 -22.334 -49.037 1.00 48.16 123 ALA A O 1
ATOM 948 N N . GLY A 1 124 ? 47.488 -22.331 -47.334 1.00 40.28 124 GLY A N 1
ATOM 949 C CA . GLY A 1 124 ? 48.515 -21.398 -47.855 1.00 40.28 124 GLY A CA 1
ATOM 950 C C . GLY A 1 124 ? 48.524 -20.035 -47.139 1.00 40.28 124 GLY A C 1
ATOM 951 O O . GLY A 1 124 ? 47.534 -19.327 -47.175 1.00 40.28 124 GLY A O 1
ATOM 952 N N . GLY A 1 125 ? 49.550 -19.557 -46.426 1.00 38.19 125 GLY A N 1
ATOM 953 C CA . GLY A 1 125 ? 50.996 -19.749 -46.530 1.00 38.19 125 GLY A CA 1
ATOM 954 C C . GLY A 1 125 ? 51.638 -18.458 -47.064 1.00 38.19 125 GLY A C 1
ATOM 955 O O . GLY A 1 125 ? 51.454 -18.147 -48.234 1.00 38.19 125 GLY A O 1
ATOM 956 N N . GLY A 1 126 ? 52.402 -17.725 -46.239 1.00 38.59 126 GLY A N 1
ATOM 957 C CA . GLY A 1 126 ? 53.312 -16.680 -46.736 1.00 38.59 126 GLY A CA 1
ATOM 958 C C . GLY A 1 126 ? 53.449 -15.432 -45.868 1.00 38.59 126 GLY A C 1
ATOM 959 O O . GLY A 1 126 ? 52.760 -14.440 -46.072 1.00 38.59 126 GLY A O 1
ATOM 960 N N . THR A 1 127 ? 54.406 -15.474 -44.948 1.00 41.19 127 THR A N 1
ATOM 961 C CA . THR A 1 127 ? 55.090 -14.303 -44.393 1.00 41.19 127 THR A CA 1
ATOM 962 C C . THR A 1 127 ? 56.018 -13.687 -45.442 1.00 41.19 127 THR A C 1
ATOM 964 O O . THR A 1 127 ? 56.810 -14.424 -46.036 1.00 41.19 127 THR A O 1
ATOM 967 N N . ALA A 1 128 ? 55.994 -12.365 -45.587 1.00 47.06 128 ALA A N 1
ATOM 968 C CA . ALA A 1 128 ? 57.155 -11.541 -45.926 1.00 47.06 128 ALA A CA 1
ATOM 969 C C . ALA A 1 128 ? 56.881 -10.096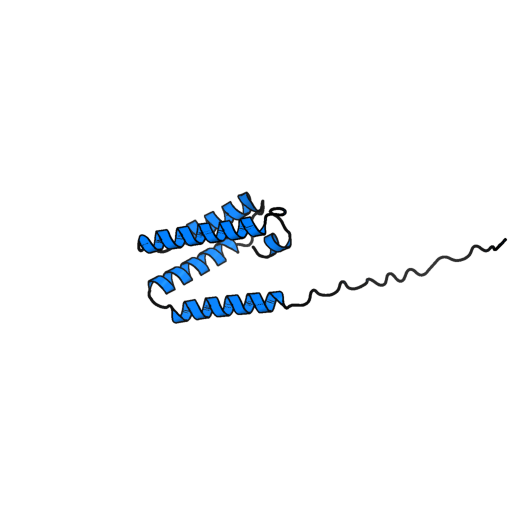 -45.496 1.00 47.06 128 ALA A C 1
ATOM 971 O O . ALA A 1 128 ? 55.806 -9.578 -45.870 1.00 47.06 128 ALA A O 1
#

Mean predicted aligned error: 14.68 Å

Solvent-accessible surface area (backbone atoms only — not comparable to full-atom values): 7719 Å² total; per-residue (Å²): 109,69,67,46,59,75,64,37,55,40,44,102,52,27,68,60,54,49,50,50,53,49,50,55,52,50,50,52,50,51,53,32,53,77,67,76,46,76,67,54,35,67,64,43,20,52,50,49,46,50,48,30,40,72,61,32,72,35,83,84,82,83,57,61,49,51,54,51,21,43,52,52,28,49,45,52,45,35,50,74,73,65,45,48,70,62,47,52,48,51,52,52,52,53,52,52,52,51,57,56,58,72,66,55,76,77,79,75,80,76,79,77,83,79,83,78,87,84,86,83,91,86,87,85,87,83,90,131

Organism: NCBI:txid1486930

Sequence (128 aa):
MSLALEQEFGGPSTAAKYEHLVDDMLLNCDEQWAKKKLLQPESLDEFFMEAMESDFNTRIADGSSWAIAKEIANCFAACAHGDLADTHAMIKEALAAKEAARHKPKPKPRRVDSDDEDGEDGAGGGTA

Foldseek 3Di:
DVVLLVVVLQPPCSVVLVVVLVVVVVVVLVVCVVVVHQQDLVVQLVSVQCSCCPRRVDGDPPCVSSVVSVVVSVLSVCVSVVVVVVSVVVVVVVVVVVVVVVPDDDPDPPPPPPPDDDDDDDDDDDDD

InterPro domains:
  IPR019398 Pre-rRNA-processing protein TSR2 [PF10273] (1-70)
  IPR019398 Pre-rRNA-processing protein TSR2 [PTHR21250] (2-120)

Secondary structure (DSSP, 8-state):
-HHHHHTTTT-TTHHHHHHHHHHHHHHHHHHHHHTT-PPPHHHHHHHHHHHHHHHH-----SSHHHHHHHHHHHHHHH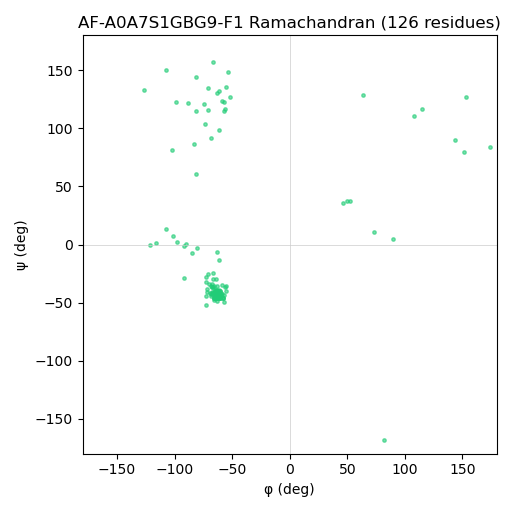HHHT-HHHHHHHHHHHHHHHHHHHTSPPPPP-------------------

pLDDT: mean 70.03, std 15.49, range [38.19, 88.06]